Protein AF-A0A497JL85-F1 (afdb_monomer)

Secondary structure (DSSP, 8-state):
-HHHHHHHHHHHHHHHHHHHHHHHHHIIIIIHHHHHHHGGGS-HHHHHHHHHHHHHHHHHHHHHHHHHHHHHHHHHHHHHHHTT-

Sequence (85 aa):
MVKQVTIKIMFLMAFFWAVFNFSSWILAKVYMPWVKGSLLRFSPVLADLVVWFTVLVVLGFILLGFKKLFYTLFWYEFSSGLKKR

Structure (mmCIF, N/CA/C/O backbone):
data_AF-A0A497JL85-F1
#
_entry.id   AF-A0A497JL85-F1
#
loop_
_atom_site.group_PDB
_atom_site.id
_atom_site.type_symbol
_atom_site.label_atom_id
_atom_site.label_alt_id
_atom_site.label_comp_id
_atom_site.label_asym_id
_atom_site.label_entity_id
_atom_site.label_seq_id
_atom_site.pdbx_PDB_ins_code
_atom_site.Cartn_x
_atom_site.Cartn_y
_atom_site.Cartn_z
_atom_site.occupancy
_atom_site.B_iso_or_equiv
_atom_site.auth_seq_id
_atom_site.auth_comp_id
_atom_site.auth_asym_id
_atom_site.auth_atom_id
_atom_site.pdbx_PDB_model_num
ATOM 1 N N . MET A 1 1 ? -17.318 -2.462 27.787 1.00 52.31 1 MET A N 1
ATOM 2 C CA . MET A 1 1 ? -16.759 -1.306 27.049 1.00 52.31 1 MET A CA 1
ATOM 3 C C . MET A 1 1 ? -15.378 -1.624 26.471 1.00 52.31 1 MET A C 1
ATOM 5 O O . MET A 1 1 ? -15.261 -1.631 25.257 1.00 52.31 1 MET A O 1
ATOM 9 N N . VAL A 1 2 ? -14.389 -2.025 27.286 1.00 59.69 2 VAL A N 1
ATOM 10 C CA . VAL A 1 2 ? -13.015 -2.360 26.828 1.00 59.69 2 VAL A CA 1
ATOM 11 C C . VAL A 1 2 ? -12.975 -3.435 25.725 1.00 59.69 2 VAL A C 1
ATOM 13 O O . VAL A 1 2 ? -12.356 -3.218 24.692 1.00 59.69 2 VAL A O 1
ATOM 16 N N . LYS A 1 3 ? -13.720 -4.545 25.872 1.00 60.84 3 LYS A N 1
ATOM 17 C CA . LYS A 1 3 ? -13.730 -5.646 24.883 1.00 60.84 3 LYS A CA 1
ATOM 18 C C . LYS A 1 3 ? -14.181 -5.228 23.470 1.00 60.84 3 LYS A C 1
ATOM 20 O O . LYS A 1 3 ? -13.662 -5.754 22.495 1.00 60.84 3 LYS A O 1
ATOM 25 N N . GLN A 1 4 ? -15.122 -4.286 23.341 1.00 64.94 4 GLN A N 1
ATOM 26 C CA . GLN A 1 4 ? -15.600 -3.824 22.027 1.00 64.94 4 GLN A CA 1
ATOM 27 C C . GLN A 1 4 ? -14.578 -2.927 21.321 1.00 64.94 4 GLN A C 1
ATOM 29 O O . GLN A 1 4 ? -14.418 -3.034 20.108 1.00 64.94 4 GLN A O 1
ATOM 34 N N . VAL A 1 5 ? -13.863 -2.088 22.075 1.00 67.94 5 VAL A N 1
ATOM 35 C CA . VAL A 1 5 ? -12.796 -1.230 21.539 1.00 67.94 5 VAL A CA 1
ATOM 36 C C . VAL A 1 5 ? -11.646 -2.093 21.01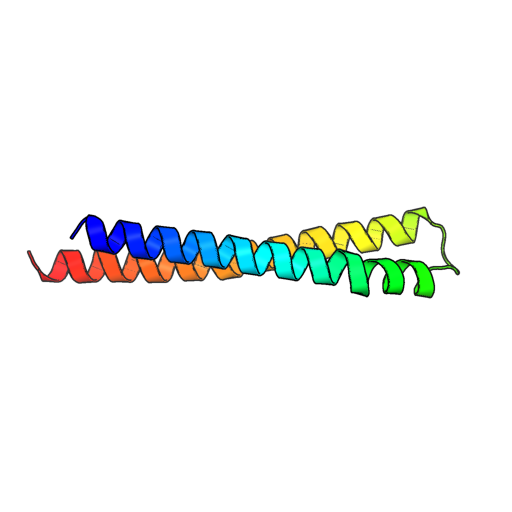8 1.00 67.94 5 VAL A C 1
ATOM 38 O O . VAL A 1 5 ? -11.196 -1.910 19.890 1.00 67.94 5 VAL A O 1
ATOM 41 N N . THR A 1 6 ? -11.240 -3.116 21.777 1.00 72.06 6 THR A N 1
ATOM 42 C CA . THR A 1 6 ? -10.192 -4.055 21.347 1.00 72.06 6 THR A CA 1
ATOM 43 C C . THR A 1 6 ? -10.562 -4.775 20.048 1.00 72.06 6 THR A C 1
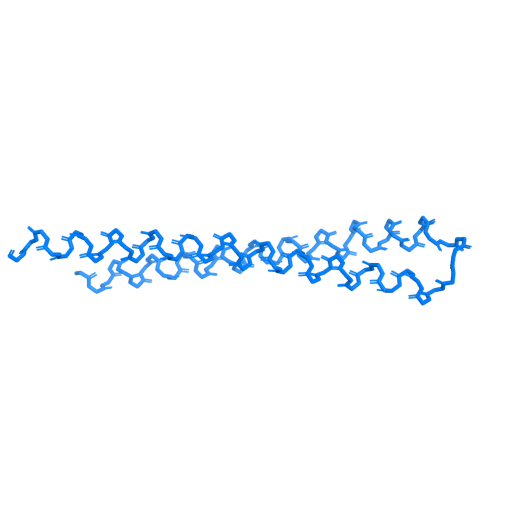ATOM 45 O O . THR A 1 6 ? -9.730 -4.861 19.151 1.00 72.06 6 THR A O 1
ATOM 48 N N . ILE A 1 7 ? -11.809 -5.239 19.898 1.00 79.50 7 ILE A N 1
ATOM 49 C CA . ILE A 1 7 ? -12.269 -5.912 18.668 1.00 79.50 7 ILE A CA 1
ATOM 50 C C . ILE A 1 7 ? -12.213 -4.970 17.459 1.00 79.50 7 ILE A C 1
ATOM 52 O O . ILE A 1 7 ? -11.739 -5.371 16.398 1.00 79.50 7 ILE A O 1
ATOM 56 N N . LYS A 1 8 ? -12.637 -3.710 17.610 1.00 74.00 8 LYS A N 1
ATOM 57 C CA . LYS A 1 8 ? -12.575 -2.722 16.522 1.00 74.00 8 LYS A CA 1
ATOM 58 C C . LYS A 1 8 ? -11.142 -2.386 16.121 1.00 74.00 8 LYS A C 1
ATOM 60 O O . LYS A 1 8 ? -10.862 -2.295 14.930 1.00 74.00 8 LYS A O 1
ATOM 65 N N . ILE A 1 9 ? -10.236 -2.240 17.091 1.00 78.56 9 ILE A N 1
ATOM 66 C CA . ILE A 1 9 ? -8.811 -2.000 16.820 1.00 78.56 9 ILE A CA 1
ATOM 67 C C . ILE A 1 9 ? -8.198 -3.208 16.106 1.00 78.56 9 ILE A C 1
ATOM 69 O O . ILE A 1 9 ? -7.508 -3.028 15.108 1.00 78.56 9 ILE A O 1
ATOM 73 N N . MET A 1 10 ? -8.488 -4.433 16.559 1.00 83.00 10 MET A N 1
ATOM 74 C CA . MET A 1 10 ? -8.022 -5.653 15.890 1.00 83.00 10 MET A CA 1
ATOM 75 C C . MET A 1 10 ? -8.548 -5.750 14.457 1.00 83.00 10 MET A C 1
ATOM 77 O O . MET A 1 10 ? -7.784 -6.074 13.552 1.00 83.00 10 MET A O 1
ATOM 81 N N . PHE A 1 11 ? -9.819 -5.413 14.227 1.00 84.50 11 PHE A N 1
ATOM 82 C CA . PHE A 1 11 ? -10.393 -5.384 12.883 1.00 84.50 11 PHE A CA 1
ATOM 83 C C . PHE A 1 11 ? -9.722 -4.328 11.999 1.00 84.50 11 PHE A C 1
ATOM 85 O O . PHE A 1 11 ? -9.371 -4.617 10.860 1.00 84.50 11 PHE A O 1
ATOM 92 N N . LEU A 1 12 ? -9.484 -3.123 12.524 1.00 84.06 12 LEU A N 1
ATOM 93 C CA . LEU A 1 12 ? -8.802 -2.055 11.795 1.00 84.06 12 LEU A CA 1
ATOM 94 C C . LEU A 1 12 ? -7.348 -2.428 11.470 1.00 84.06 12 LEU A C 1
ATOM 96 O O . LEU A 1 12 ? -6.879 -2.148 10.370 1.00 84.06 12 LEU A O 1
ATOM 100 N N . MET A 1 13 ? -6.661 -3.107 12.393 1.00 84.56 13 MET A N 1
ATOM 101 C CA . MET A 1 13 ? -5.313 -3.637 12.186 1.00 84.56 13 MET A CA 1
ATOM 102 C C . MET A 1 13 ? -5.300 -4.726 11.105 1.00 84.56 13 MET A C 1
ATOM 104 O O . MET A 1 13 ? -4.470 -4.684 10.200 1.00 84.56 13 MET A O 1
ATOM 108 N N . ALA A 1 14 ? 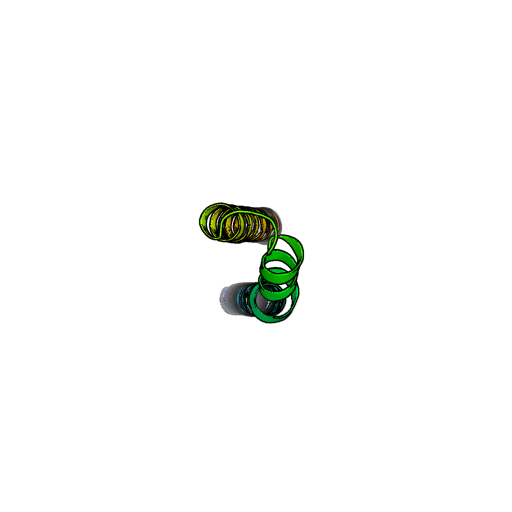-6.239 -5.675 11.160 1.00 88.06 14 ALA A N 1
ATOM 109 C CA . ALA A 1 14 ? -6.379 -6.726 10.154 1.00 88.06 14 ALA A CA 1
ATOM 110 C C . ALA A 1 14 ? -6.726 -6.142 8.776 1.00 88.06 14 ALA A C 1
ATOM 112 O O . ALA A 1 14 ? -6.171 -6.562 7.763 1.00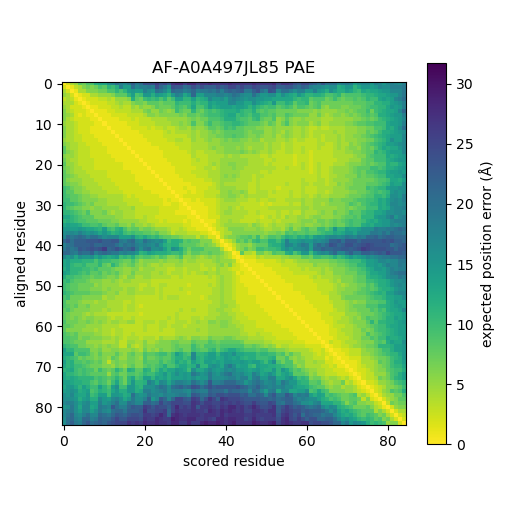 88.06 14 ALA A O 1
ATOM 113 N N . PHE A 1 15 ? -7.592 -5.128 8.738 1.00 87.00 15 PHE A N 1
ATOM 114 C CA . PHE A 1 15 ? -7.945 -4.413 7.518 1.00 87.00 15 PHE A CA 1
ATOM 115 C C . PHE A 1 15 ? -6.748 -3.645 6.942 1.00 87.00 15 PHE A C 1
ATOM 117 O O . PHE A 1 15 ? -6.482 -3.745 5.747 1.00 87.00 15 PHE A O 1
ATOM 124 N N . PHE A 1 16 ? -5.976 -2.946 7.782 1.00 88.06 16 PHE A N 1
ATOM 125 C CA . PHE A 1 16 ? -4.713 -2.320 7.379 1.00 88.06 16 PHE A CA 1
ATOM 126 C C . PHE A 1 16 ? -3.755 -3.333 6.771 1.00 88.06 16 PHE A C 1
ATOM 128 O O . PHE A 1 16 ? -3.238 -3.122 5.675 1.00 88.06 16 PHE A O 1
ATOM 135 N N . TRP A 1 17 ? -3.563 -4.455 7.458 1.00 90.81 17 TRP A N 1
ATOM 136 C CA . TRP A 1 17 ? -2.692 -5.519 6.994 1.00 90.81 17 TRP A CA 1
ATOM 137 C C . TRP A 1 17 ? -3.150 -6.080 5.641 1.00 90.81 17 TRP A C 1
ATOM 139 O O . TRP A 1 17 ? -2.327 -6.240 4.740 1.00 90.81 17 TRP A O 1
ATOM 149 N N . ALA A 1 18 ? -4.452 -6.312 5.458 1.00 92.62 18 ALA A N 1
ATOM 150 C CA . ALA A 1 18 ? -5.009 -6.797 4.197 1.00 92.62 18 ALA A CA 1
ATOM 151 C C . ALA A 1 18 ? -4.808 -5.792 3.050 1.00 92.62 18 ALA A C 1
ATOM 153 O O . ALA A 1 18 ? -4.323 -6.167 1.984 1.00 92.62 18 ALA A O 1
ATOM 154 N N . VAL A 1 19 ? -5.120 -4.510 3.275 1.00 90.19 19 VAL A N 1
ATOM 155 C CA . VAL A 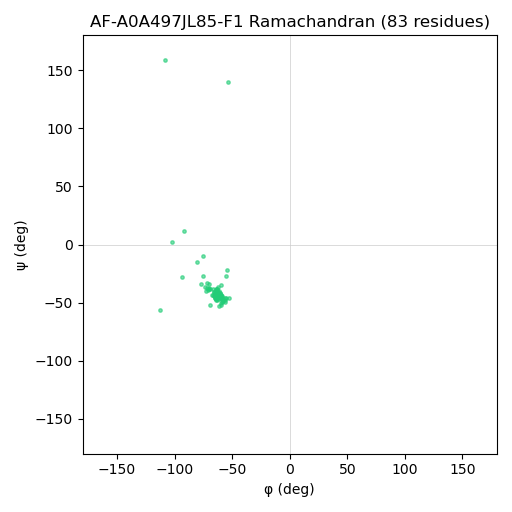1 19 ? -4.940 -3.442 2.276 1.00 90.19 19 VAL A CA 1
ATOM 156 C C . VAL A 1 19 ? -3.469 -3.271 1.909 1.00 90.19 19 VAL A C 1
ATOM 158 O O . VAL A 1 19 ? -3.145 -3.137 0.728 1.00 90.19 19 VAL A O 1
ATOM 161 N N . PHE A 1 20 ? -2.574 -3.311 2.897 1.00 89.31 20 PHE A N 1
ATOM 162 C CA . PHE A 1 20 ? -1.136 -3.223 2.676 1.00 89.31 20 PHE A CA 1
ATOM 163 C C . PHE A 1 20 ? -0.634 -4.387 1.816 1.00 89.31 20 PHE A C 1
ATOM 165 O O . PHE A 1 20 ? -0.049 -4.150 0.763 1.00 89.31 20 PHE A O 1
ATOM 172 N N . ASN A 1 21 ? -0.939 -5.633 2.195 1.00 92.12 21 ASN A N 1
ATOM 173 C CA . ASN A 1 21 ? -0.511 -6.813 1.437 1.00 92.12 21 ASN A CA 1
ATOM 174 C C . ASN A 1 21 ? -1.088 -6.835 0.021 1.00 92.12 21 ASN A C 1
ATOM 176 O O . ASN A 1 21 ? -0.370 -7.145 -0.928 1.00 92.12 21 ASN A O 1
ATOM 180 N N . PHE A 1 22 ? -2.361 -6.471 -0.143 1.00 92.94 22 PHE A N 1
ATOM 181 C CA . PHE A 1 22 ? -2.990 -6.412 -1.458 1.00 92.94 22 PHE A CA 1
ATOM 182 C C . PHE A 1 22 ? -2.339 -5.347 -2.349 1.00 92.94 22 PHE A C 1
ATOM 184 O O . PHE A 1 22 ? -2.008 -5.617 -3.503 1.00 92.94 22 PHE A O 1
ATOM 191 N N . SER A 1 23 ? -2.070 -4.162 -1.796 1.00 91.12 23 SER A N 1
ATOM 192 C CA . SER A 1 23 ? -1.381 -3.083 -2.514 1.00 91.12 23 SER A CA 1
ATOM 193 C C . SER A 1 23 ? 0.048 -3.484 -2.889 1.00 91.12 23 SER A C 1
ATOM 195 O O . SER A 1 23 ? 0.462 -3.288 -4.030 1.00 91.12 23 SER A O 1
ATOM 197 N N . SER A 1 24 ? 0.791 -4.112 -1.970 1.00 89.38 24 SER A N 1
ATOM 198 C CA . SER A 1 24 ? 2.129 -4.652 -2.235 1.00 89.38 24 SER A CA 1
ATOM 199 C C . SER A 1 24 ? 2.111 -5.732 -3.316 1.00 89.38 24 SER A C 1
ATOM 201 O O . SER A 1 24 ? 2.988 -5.746 -4.179 1.00 89.38 24 SER A O 1
ATOM 203 N N . TRP A 1 25 ? 1.104 -6.608 -3.314 1.00 93.88 25 TRP A N 1
ATOM 204 C CA . TRP A 1 25 ? 0.938 -7.640 -4.335 1.00 93.88 25 TRP A CA 1
ATOM 205 C C . TRP A 1 25 ? 0.686 -7.034 -5.720 1.00 93.88 25 TRP A C 1
ATOM 207 O O . TRP A 1 25 ? 1.362 -7.419 -6.676 1.00 93.88 25 TRP A O 1
ATOM 217 N N . ILE A 1 26 ? -0.204 -6.037 -5.826 1.00 92.69 26 ILE A N 1
ATOM 218 C CA . ILE A 1 26 ? -0.442 -5.301 -7.080 1.00 92.69 26 ILE A CA 1
ATOM 219 C C . ILE A 1 26 ? 0.843 -4.616 -7.550 1.00 92.69 26 ILE A C 1
ATOM 221 O O . ILE A 1 26 ? 1.203 -4.724 -8.726 1.00 92.69 26 ILE A O 1
ATOM 225 N N . LEU A 1 27 ? 1.567 -3.945 -6.646 1.00 90.38 27 LEU A N 1
ATOM 226 C CA . LEU A 1 27 ? 2.815 -3.281 -7.012 1.00 90.38 27 LEU A CA 1
ATOM 227 C C . LEU A 1 27 ? 3.851 -4.272 -7.549 1.00 90.38 27 LEU A C 1
ATOM 229 O O . LEU A 1 27 ? 4.482 -4.009 -8.569 1.00 90.38 27 LEU A O 1
ATOM 233 N N . ALA A 1 28 ? 4.010 -5.417 -6.889 1.00 89.69 28 ALA A N 1
ATOM 234 C CA . ALA A 1 28 ? 5.013 -6.406 -7.261 1.00 89.69 28 ALA A CA 1
ATOM 235 C C . ALA A 1 28 ? 4.659 -7.168 -8.547 1.00 89.69 28 ALA A C 1
ATOM 237 O O . ALA A 1 28 ? 5.543 -7.455 -9.352 1.00 89.69 28 ALA A O 1
ATOM 238 N N . LYS A 1 29 ? 3.383 -7.526 -8.746 1.00 91.25 29 LYS A N 1
ATOM 239 C CA . LYS A 1 29 ? 2.956 -8.392 -9.860 1.00 91.25 29 LYS A CA 1
ATOM 240 C C . LYS A 1 29 ? 2.507 -7.642 -11.102 1.00 91.25 29 LYS A C 1
ATOM 242 O O . LYS A 1 29 ? 2.629 -8.192 -12.190 1.00 91.25 29 LYS A O 1
ATOM 247 N N . VAL A 1 30 ? 2.000 -6.423 -10.955 1.00 90.75 30 VAL A N 1
ATOM 248 C CA . VAL A 1 30 ? 1.446 -5.652 -12.075 1.00 90.75 30 VAL A CA 1
ATOM 249 C C . VAL A 1 30 ? 2.319 -4.441 -12.361 1.00 90.75 30 VAL A C 1
ATOM 251 O O . VAL A 1 30 ? 2.835 -4.303 -13.468 1.00 90.75 30 VAL A O 1
ATOM 254 N N . TYR A 1 31 ? 2.540 -3.592 -11.356 1.00 87.81 31 TYR A N 1
ATOM 255 C CA . TYR A 1 31 ? 3.215 -2.311 -11.560 1.00 87.81 31 TYR A CA 1
ATOM 256 C C . TYR A 1 31 ? 4.701 -2.471 -11.899 1.00 87.81 31 TYR A C 1
ATOM 258 O O . TYR A 1 31 ? 5.151 -1.950 -12.912 1.00 87.81 31 TYR A O 1
ATOM 266 N N . MET A 1 32 ? 5.469 -3.223 -11.105 1.00 86.44 32 MET A N 1
ATOM 267 C CA . MET A 1 32 ? 6.908 -3.409 -11.330 1.00 86.44 32 MET A CA 1
ATOM 268 C C . MET A 1 32 ? 7.227 -3.998 -12.716 1.00 86.44 32 MET A C 1
ATOM 270 O O . MET A 1 32 ? 8.079 -3.424 -13.398 1.00 86.44 32 MET A O 1
ATOM 274 N N . PRO A 1 33 ? 6.570 -5.081 -13.187 1.00 88.06 33 PRO A N 1
ATOM 275 C CA . PRO A 1 33 ? 6.788 -5.586 -14.542 1.00 88.06 33 PRO A CA 1
ATOM 276 C C . PRO A 1 33 ? 6.379 -4.584 -15.619 1.00 88.06 33 PRO A C 1
ATOM 278 O O . PRO A 1 33 ? 7.081 -4.452 -16.618 1.00 88.06 33 PRO A O 1
ATOM 281 N N . TRP A 1 34 ? 5.285 -3.847 -15.408 1.00 88.62 34 TRP A N 1
ATOM 282 C CA . TRP A 1 34 ? 4.829 -2.830 -16.353 1.00 88.62 34 TRP A CA 1
ATOM 283 C C . TRP A 1 34 ? 5.824 -1.670 -16.471 1.00 88.62 34 TRP A C 1
ATOM 285 O O . TRP A 1 34 ? 6.198 -1.293 -17.580 1.00 88.62 34 TRP A O 1
ATOM 295 N N . VAL A 1 35 ? 6.322 -1.148 -15.347 1.00 85.88 35 VAL A N 1
ATOM 296 C CA . VAL A 1 35 ? 7.329 -0.075 -15.319 1.00 85.88 35 VAL A CA 1
ATOM 297 C C . VAL A 1 35 ? 8.632 -0.551 -15.939 1.00 85.88 35 VAL A C 1
ATOM 299 O O . VAL A 1 35 ? 9.175 0.119 -16.810 1.00 85.88 35 VAL A O 1
ATOM 302 N N . LYS A 1 36 ? 9.119 -1.732 -15.544 1.00 81.75 36 LYS A N 1
ATOM 303 C CA . LYS A 1 36 ? 10.363 -2.275 -16.096 1.00 81.75 36 LYS A CA 1
ATOM 304 C C . LYS A 1 36 ? 10.241 -2.547 -17.591 1.00 81.75 36 LYS A C 1
ATOM 306 O O . LYS A 1 36 ? 11.171 -2.214 -18.305 1.00 81.75 36 LYS A O 1
ATOM 311 N N . GLY A 1 37 ? 9.108 -3.071 -18.065 1.00 82.50 37 GLY A N 1
ATOM 312 C CA . GLY A 1 37 ? 8.854 -3.337 -19.484 1.00 82.50 37 GLY A CA 1
ATOM 313 C C . GLY A 1 37 ? 8.670 -2.077 -20.339 1.00 82.50 37 GLY A C 1
ATOM 314 O O . GLY A 1 37 ? 9.150 -2.025 -21.467 1.00 82.50 37 GLY A O 1
ATOM 315 N N . SER A 1 38 ? 8.019 -1.041 -19.806 1.00 82.19 38 SER A N 1
ATOM 316 C CA . SER A 1 38 ? 7.817 0.239 -20.505 1.00 82.19 38 SER A CA 1
ATOM 317 C C . SER A 1 38 ? 9.068 1.121 -20.508 1.00 82.19 38 SER A C 1
ATOM 319 O O . SER A 1 38 ? 9.342 1.803 -21.496 1.00 82.19 38 SER A O 1
ATOM 321 N N . LEU A 1 39 ? 9.868 1.067 -19.439 1.00 75.12 39 LEU A N 1
ATOM 322 C CA . LEU A 1 39 ? 11.117 1.815 -19.302 1.00 75.12 39 LEU A CA 1
ATOM 323 C C . LEU A 1 39 ? 12.351 1.043 -19.786 1.00 75.12 39 LEU A C 1
ATOM 325 O O . LEU A 1 39 ? 13.452 1.539 -19.594 1.00 75.12 39 LEU A O 1
ATOM 329 N N . LEU A 1 40 ? 12.204 -0.090 -20.489 1.00 61.50 40 LEU A N 1
ATOM 330 C CA . LEU A 1 40 ? 13.326 -0.788 -21.148 1.00 61.50 40 LEU A CA 1
ATOM 331 C C . LEU A 1 40 ? 14.135 0.119 -22.099 1.00 61.50 40 LEU A C 1
ATOM 333 O O . LEU A 1 40 ? 15.289 -0.177 -22.394 1.00 61.50 40 LEU A O 1
ATOM 337 N N . ARG A 1 41 ? 13.544 1.221 -22.588 1.00 66.19 41 ARG A N 1
ATOM 338 C CA . ARG A 1 41 ? 14.234 2.246 -23.397 1.00 66.19 41 ARG A CA 1
ATOM 339 C C . ARG A 1 41 ? 15.046 3.256 -22.579 1.00 66.19 41 ARG A C 1
ATOM 341 O O . ARG A 1 41 ? 15.849 3.982 -23.155 1.00 66.19 41 ARG A O 1
ATOM 348 N N . PHE A 1 42 ? 14.825 3.330 -21.273 1.00 63.75 42 PHE A N 1
ATOM 349 C CA . PHE A 1 42 ? 15.508 4.234 -20.356 1.00 63.75 42 PHE A CA 1
ATOM 350 C C . PHE A 1 42 ? 16.483 3.446 -19.470 1.00 63.75 42 PHE A C 1
ATOM 352 O O . PHE A 1 42 ? 16.368 2.235 -19.308 1.00 63.75 42 PHE A O 1
ATOM 359 N N . SER A 1 43 ? 17.481 4.134 -18.909 1.00 76.31 43 SER A N 1
ATOM 360 C CA . SER A 1 43 ? 18.475 3.511 -18.026 1.00 76.31 43 SER A CA 1
ATOM 361 C C . SER A 1 43 ? 17.797 2.749 -16.870 1.00 76.31 43 SER A C 1
ATOM 363 O O . SER A 1 43 ? 16.841 3.274 -16.289 1.00 76.31 43 SER A O 1
ATOM 365 N N . PRO A 1 44 ? 18.297 1.560 -16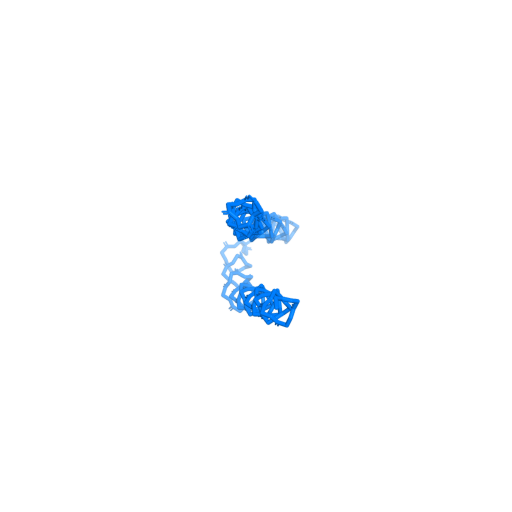.475 1.00 79.50 44 PRO A N 1
ATOM 366 C CA . PRO A 1 44 ? 17.724 0.754 -15.390 1.00 79.50 44 PRO A CA 1
ATOM 367 C C . PRO A 1 44 ? 17.600 1.514 -14.060 1.00 79.50 44 PRO A C 1
ATOM 369 O O . PRO A 1 44 ? 16.685 1.251 -13.283 1.00 79.50 44 PRO A O 1
ATOM 372 N N . VAL A 1 45 ? 18.459 2.511 -13.831 1.00 84.31 45 VAL A N 1
ATOM 373 C CA . VAL A 1 45 ? 18.405 3.391 -12.652 1.00 84.31 45 VAL A CA 1
ATOM 374 C C . VAL A 1 45 ? 17.113 4.214 -12.615 1.00 84.31 45 VAL A C 1
ATOM 376 O O . VAL A 1 45 ? 16.523 4.403 -11.554 1.00 84.31 45 VAL A O 1
ATOM 379 N N . LEU A 1 46 ? 16.644 4.685 -13.773 1.00 83.31 46 LEU A N 1
ATOM 380 C CA . LEU A 1 46 ? 15.437 5.504 -13.873 1.00 83.31 46 LEU A CA 1
ATOM 381 C C . LEU A 1 46 ? 14.184 4.673 -13.571 1.00 83.31 46 LEU A C 1
ATOM 383 O O . LEU A 1 46 ? 13.275 5.144 -12.892 1.00 83.31 46 LEU A O 1
ATOM 387 N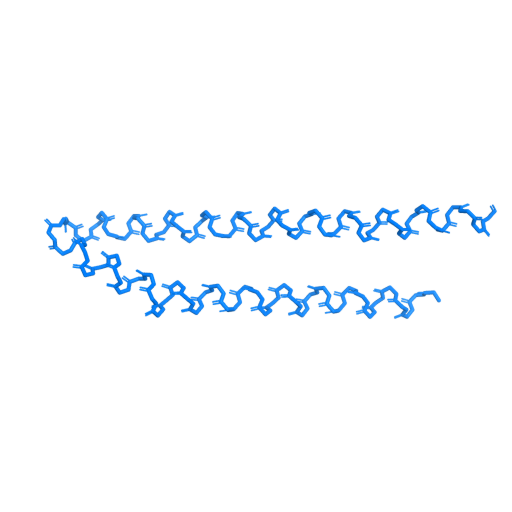 N . ALA A 1 47 ? 14.164 3.421 -14.036 1.00 83.12 47 ALA A N 1
ATOM 388 C CA . ALA A 1 47 ? 13.080 2.490 -13.754 1.00 83.12 47 ALA A CA 1
ATOM 389 C C . ALA A 1 47 ? 12.972 2.179 -12.257 1.00 83.12 47 ALA A C 1
ATOM 391 O O . ALA A 1 47 ? 11.872 2.219 -11.705 1.00 83.12 47 ALA A O 1
ATOM 392 N N . ASP A 1 48 ? 14.100 1.942 -11.586 1.00 85.38 48 ASP A N 1
ATOM 393 C CA . ASP A 1 48 ? 14.114 1.725 -10.138 1.00 85.38 48 ASP A CA 1
ATOM 394 C C . ASP A 1 48 ? 13.645 2.971 -9.372 1.00 85.38 48 ASP A C 1
ATOM 396 O O . ASP A 1 48 ? 12.826 2.853 -8.459 1.00 85.38 48 ASP A O 1
ATOM 400 N N . LEU A 1 49 ? 14.072 4.172 -9.779 1.00 89.50 49 LEU A N 1
ATOM 401 C CA . LEU A 1 49 ? 13.637 5.424 -9.151 1.00 89.50 49 LEU A CA 1
ATOM 402 C C . LEU A 1 49 ? 12.110 5.601 -9.222 1.00 89.50 49 LEU A C 1
ATOM 404 O O . LEU A 1 49 ? 11.475 5.945 -8.225 1.00 89.50 49 LEU A O 1
ATOM 408 N N . VAL A 1 50 ? 11.514 5.324 -10.387 1.00 87.81 50 VAL A N 1
ATOM 409 C CA . VAL A 1 50 ? 10.060 5.400 -10.605 1.00 87.81 50 VAL A CA 1
ATOM 410 C C . VAL A 1 50 ? 9.321 4.368 -9.755 1.00 87.81 50 VAL A C 1
ATOM 412 O O . VAL A 1 50 ? 8.303 4.694 -9.142 1.00 87.81 50 VAL A O 1
ATOM 415 N N . VAL A 1 51 ? 9.841 3.139 -9.665 1.00 88.69 51 VAL A N 1
ATOM 416 C CA . VAL A 1 51 ? 9.256 2.097 -8.811 1.00 88.69 51 VAL A CA 1
ATOM 417 C C . VAL A 1 51 ? 9.237 2.541 -7.351 1.00 88.69 51 VAL A C 1
ATOM 419 O O . VAL A 1 51 ? 8.174 2.530 -6.726 1.00 88.69 51 VAL A O 1
ATOM 422 N N . TRP A 1 52 ? 10.378 2.976 -6.816 1.00 90.12 52 TRP A N 1
ATOM 423 C CA . TRP A 1 52 ? 10.488 3.405 -5.421 1.00 90.12 52 TRP A CA 1
ATOM 424 C C . TRP A 1 52 ? 9.644 4.639 -5.116 1.00 90.12 52 TRP A C 1
ATOM 426 O O . TRP A 1 52 ? 8.995 4.693 -4.070 1.00 90.12 52 TRP A O 1
ATOM 436 N N . PHE A 1 53 ? 9.579 5.597 -6.041 1.00 92.38 53 PHE A N 1
ATOM 437 C CA . PHE A 1 53 ? 8.722 6.767 -5.886 1.00 92.38 53 PHE A CA 1
ATOM 438 C C . PHE A 1 53 ? 7.247 6.368 -5.760 1.00 92.38 53 PHE A C 1
ATOM 440 O O . PHE A 1 53 ? 6.554 6.817 -4.848 1.00 92.38 53 PHE A O 1
ATOM 447 N N . THR A 1 54 ? 6.763 5.459 -6.606 1.00 89.62 54 THR A N 1
ATOM 448 C CA . THR A 1 54 ? 5.378 4.978 -6.519 1.00 89.62 54 THR A CA 1
ATOM 449 C C . THR A 1 54 ? 5.112 4.176 -5.253 1.00 89.62 54 THR A C 1
ATOM 451 O O . THR A 1 54 ? 4.050 4.345 -4.656 1.00 89.62 54 THR A O 1
ATOM 454 N N . VAL A 1 55 ? 6.065 3.353 -4.799 1.00 89.81 55 VAL A N 1
ATOM 455 C CA . VAL A 1 55 ? 5.965 2.657 -3.504 1.00 89.81 55 VAL A CA 1
ATOM 456 C C . VAL A 1 55 ? 5.750 3.665 -2.372 1.00 89.81 55 VAL A C 1
ATOM 458 O O . VAL A 1 55 ? 4.829 3.494 -1.573 1.00 89.81 55 VAL A O 1
ATOM 461 N N . LEU A 1 56 ? 6.545 4.741 -2.330 1.00 93.12 56 LEU A N 1
ATOM 462 C CA . LEU A 1 56 ? 6.426 5.795 -1.317 1.00 93.12 56 LEU A CA 1
ATOM 463 C C . LEU A 1 56 ? 5.078 6.516 -1.388 1.00 93.12 56 LEU A C 1
ATOM 465 O O . LEU A 1 56 ? 4.444 6.740 -0.358 1.00 93.12 56 LEU A O 1
ATOM 469 N N . VAL A 1 57 ? 4.618 6.843 -2.596 1.00 91.62 57 VAL A N 1
ATOM 470 C CA . VAL A 1 57 ? 3.319 7.494 -2.810 1.00 91.62 57 VAL A CA 1
ATOM 471 C C . VAL A 1 57 ? 2.178 6.608 -2.306 1.00 91.62 57 VAL A C 1
ATOM 473 O O . VAL A 1 57 ? 1.321 7.079 -1.558 1.00 91.62 57 VAL A O 1
ATOM 476 N N . VAL A 1 58 ? 2.180 5.318 -2.648 1.00 91.06 58 VAL A N 1
ATOM 477 C CA . VAL A 1 58 ? 1.142 4.370 -2.211 1.00 91.06 58 VAL A CA 1
ATOM 478 C C . VAL A 1 58 ? 1.167 4.171 -0.697 1.00 91.06 58 VAL A C 1
ATOM 480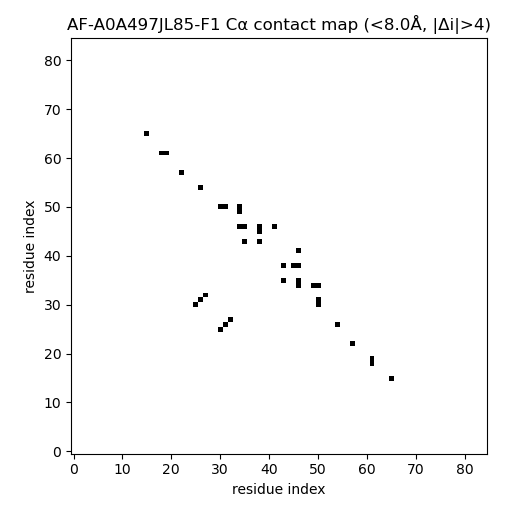 O O . VAL A 1 58 ? 0.113 4.215 -0.066 1.00 91.06 58 VAL A O 1
ATOM 483 N N . LEU A 1 59 ? 2.350 4.046 -0.091 1.00 89.44 59 LEU A N 1
ATOM 484 C CA . LEU A 1 59 ? 2.504 4.040 1.369 1.00 89.44 59 LEU A CA 1
ATOM 485 C C . LEU A 1 59 ? 1.915 5.303 2.009 1.00 89.44 59 LEU A C 1
ATOM 487 O O . LEU A 1 59 ? 1.162 5.205 2.977 1.00 89.44 59 LEU A O 1
ATOM 491 N N . GLY A 1 60 ? 2.202 6.477 1.444 1.00 89.94 60 GLY A N 1
ATOM 492 C CA . GLY A 1 60 ? 1.641 7.750 1.894 1.00 89.94 60 GLY A CA 1
ATOM 493 C C . GLY A 1 60 ? 0.112 7.776 1.829 1.00 89.94 60 GLY A C 1
ATOM 494 O O . GLY A 1 60 ? -0.538 8.166 2.800 1.00 89.94 60 GLY A O 1
ATOM 495 N N . PHE A 1 61 ? -0.480 7.298 0.732 1.00 89.06 61 PHE A N 1
ATOM 496 C CA . PHE A 1 61 ? -1.936 7.202 0.587 1.00 89.06 61 PHE A CA 1
ATOM 497 C C . PHE A 1 61 ? -2.571 6.243 1.593 1.00 89.06 61 PHE A C 1
ATOM 499 O O . PHE A 1 61 ? -3.592 6.589 2.192 1.00 89.06 61 PHE A O 1
ATOM 506 N N . ILE A 1 62 ? -1.962 5.076 1.822 1.00 88.12 62 ILE A N 1
ATOM 507 C CA . ILE A 1 62 ? -2.422 4.130 2.845 1.00 88.12 62 ILE A CA 1
ATOM 508 C C . ILE A 1 62 ? -2.387 4.819 4.215 1.00 88.12 62 ILE A C 1
ATOM 510 O O . ILE A 1 62 ? -3.401 4.862 4.909 1.00 88.12 62 ILE A O 1
ATOM 514 N N . LEU A 1 63 ? -1.270 5.445 4.591 1.00 86.56 63 LEU A N 1
ATOM 515 C CA . LEU A 1 63 ? -1.148 6.130 5.881 1.00 86.56 63 LEU A CA 1
ATOM 516 C C . LEU A 1 63 ? -2.166 7.267 6.047 1.00 86.56 63 LEU A C 1
ATOM 518 O O . LEU A 1 63 ? -2.764 7.391 7.114 1.00 86.56 63 LEU A O 1
ATOM 522 N N . LEU A 1 64 ? -2.415 8.070 5.010 1.00 87.25 64 LEU A N 1
ATOM 523 C CA . LEU A 1 64 ? -3.413 9.145 5.051 1.00 87.25 64 LEU A CA 1
ATOM 524 C C . LEU A 1 64 ? -4.846 8.612 5.172 1.00 87.25 64 LEU A C 1
ATOM 526 O O . LEU A 1 64 ? -5.626 9.126 5.980 1.00 87.25 64 LEU A O 1
ATOM 530 N N . GLY A 1 65 ? -5.186 7.571 4.408 1.00 83.31 65 GLY A N 1
ATOM 531 C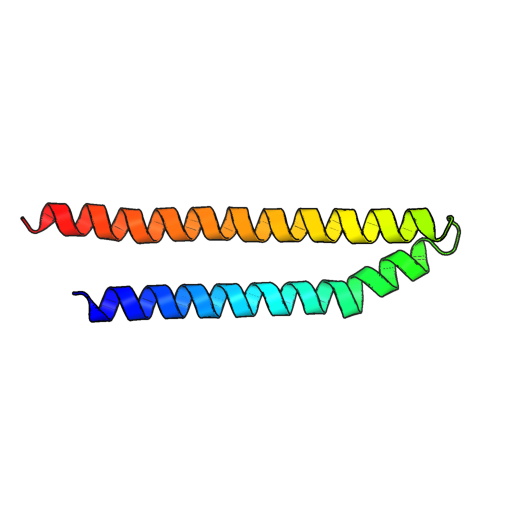 CA . GLY A 1 65 ? -6.497 6.925 4.467 1.00 83.31 65 GLY A CA 1
ATOM 532 C C . GLY A 1 65 ? -6.773 6.345 5.853 1.00 83.31 65 GLY A C 1
ATOM 533 O O . GLY A 1 65 ? -7.821 6.606 6.449 1.00 83.31 65 GLY A O 1
ATOM 534 N N . PHE A 1 66 ? -5.790 5.645 6.418 1.00 82.88 66 PHE A N 1
ATOM 535 C CA . PHE A 1 66 ? -5.905 5.080 7.757 1.00 82.88 66 PHE A CA 1
ATOM 536 C C . PHE A 1 66 ? -5.862 6.141 8.852 1.00 82.88 66 PHE A C 1
ATOM 538 O O . PHE A 1 66 ? -6.652 6.042 9.784 1.00 82.88 66 PHE A O 1
ATOM 545 N N . LYS A 1 67 ? -5.055 7.203 8.736 1.00 80.19 67 LYS A N 1
ATOM 546 C CA . LYS A 1 67 ? -5.064 8.325 9.693 1.00 80.19 67 LYS A CA 1
ATOM 547 C C . LYS A 1 67 ? -6.475 8.878 9.878 1.00 80.19 67 LYS A C 1
ATOM 549 O O . LYS A 1 67 ? -6.904 9.086 11.011 1.00 80.19 67 LYS A O 1
ATOM 554 N N . LYS A 1 68 ? -7.208 9.089 8.780 1.00 77.00 68 LYS A N 1
ATOM 555 C CA . LYS A 1 68 ? -8.587 9.589 8.831 1.00 77.00 68 LYS A CA 1
ATOM 556 C C . LYS A 1 68 ? -9.525 8.584 9.506 1.00 77.00 68 LYS A C 1
ATOM 558 O O . LYS A 1 68 ? -10.292 8.983 10.374 1.00 77.00 68 LYS A O 1
ATOM 563 N N . LEU A 1 69 ? -9.412 7.295 9.175 1.00 74.50 69 LEU A N 1
ATOM 564 C CA . LEU A 1 69 ? -10.201 6.226 9.802 1.00 74.50 69 LEU A CA 1
ATOM 565 C C . LEU A 1 69 ? -9.936 6.109 11.308 1.00 74.50 69 LEU A C 1
ATOM 567 O O . LEU A 1 69 ? -10.886 6.046 12.085 1.00 74.50 69 LEU A O 1
ATOM 571 N N . PHE A 1 70 ? -8.668 6.146 11.723 1.00 74.38 70 PHE A N 1
ATOM 572 C CA . PHE A 1 70 ? -8.272 6.165 13.129 1.00 74.38 70 PHE A CA 1
ATOM 573 C C . PHE A 1 70 ? -8.864 7.382 13.845 1.00 74.38 70 PHE A C 1
ATOM 575 O O . PHE A 1 70 ? -9.522 7.214 14.868 1.00 74.38 70 PHE A O 1
ATOM 582 N N . TYR A 1 71 ? -8.714 8.589 13.289 1.00 72.69 71 TYR A N 1
ATOM 583 C CA . TYR A 1 71 ? -9.288 9.801 13.879 1.00 72.69 71 TYR A CA 1
ATOM 584 C C . TYR A 1 71 ? -10.807 9.721 14.014 1.00 72.69 71 TYR A C 1
ATOM 586 O O . TYR A 1 71 ? -11.331 10.026 15.078 1.00 72.69 71 TYR A O 1
ATOM 594 N N . THR A 1 72 ? -11.524 9.297 12.972 1.00 70.19 72 THR A N 1
ATOM 595 C CA . THR A 1 72 ? -12.986 9.191 13.021 1.00 70.19 72 THR A CA 1
ATOM 596 C C . THR A 1 72 ? -13.430 8.154 14.052 1.00 70.19 72 THR A C 1
ATOM 598 O O . THR A 1 72 ? -14.285 8.460 14.878 1.00 70.19 72 THR A O 1
ATOM 601 N N . LEU A 1 73 ? -12.831 6.961 14.068 1.00 67.50 73 LEU A N 1
ATOM 602 C CA . LEU A 1 73 ? -13.198 5.900 15.011 1.00 67.50 73 LEU A CA 1
ATOM 603 C C . LEU A 1 73 ? -12.917 6.295 16.468 1.00 67.50 73 LEU A C 1
ATOM 605 O O . LEU A 1 73 ? -13.799 6.145 17.314 1.00 67.50 73 LEU A O 1
ATOM 609 N N . PHE A 1 74 ? -11.742 6.869 16.750 1.00 67.62 74 PHE A N 1
ATOM 610 C CA . PHE A 1 74 ? -11.398 7.339 18.094 1.00 67.62 74 PHE A CA 1
ATOM 611 C C . PHE A 1 74 ? -12.224 8.564 18.517 1.00 67.62 74 PHE A C 1
ATOM 613 O O . PHE A 1 74 ? -12.653 8.636 19.667 1.00 67.62 74 PHE A O 1
ATOM 620 N N . TRP A 1 75 ? -12.508 9.502 17.607 1.00 65.38 75 TRP A N 1
ATOM 621 C CA . TRP A 1 75 ? -13.338 10.678 17.896 1.00 65.38 75 TRP A CA 1
ATOM 622 C C . TRP A 1 75 ? -14.787 10.301 18.225 1.00 65.38 75 TRP A C 1
ATOM 624 O O . TRP A 1 75 ? -15.352 10.807 19.195 1.00 65.38 75 TRP A O 1
ATOM 634 N N . TYR A 1 76 ? -15.382 9.371 17.470 1.00 60.66 76 TYR A N 1
ATOM 635 C CA . TYR A 1 76 ? -16.725 8.856 17.758 1.00 60.66 76 TYR A CA 1
ATOM 636 C C . TYR A 1 76 ? -16.793 8.147 19.119 1.00 60.66 76 TYR A C 1
ATOM 638 O O . TYR A 1 76 ? -17.790 8.278 19.836 1.00 60.66 76 TYR A O 1
ATOM 646 N N . GLU A 1 77 ? -15.743 7.426 19.515 1.00 61.47 77 GLU A N 1
ATOM 647 C CA . GLU A 1 77 ? -15.671 6.788 20.836 1.00 61.47 77 GLU A CA 1
ATOM 648 C C . GLU A 1 77 ? -15.492 7.804 21.972 1.00 61.47 77 GLU A C 1
ATOM 650 O O . GLU A 1 77 ? -16.159 7.686 23.000 1.00 61.47 77 GLU A O 1
ATOM 655 N N . PHE A 1 78 ? -14.692 8.855 21.774 1.00 58.88 78 PHE A N 1
ATOM 656 C CA . PHE A 1 78 ? -14.530 9.924 22.766 1.00 58.88 78 PHE A CA 1
ATOM 657 C C . PHE A 1 78 ? -15.813 10.754 22.948 1.00 58.88 78 PHE A C 1
ATOM 659 O O . PHE A 1 78 ? -16.238 11.017 24.074 1.00 58.88 78 PHE A O 1
ATOM 666 N N . SER A 1 79 ? -16.478 11.115 21.846 1.00 58.03 79 SER A N 1
ATOM 667 C CA . SER A 1 79 ? -17.727 11.887 21.863 1.00 58.03 79 SER A CA 1
ATOM 668 C C . SER A 1 79 ? -18.887 11.109 22.502 1.00 58.03 79 SER A C 1
ATOM 670 O O . SER A 1 79 ? -19.649 11.661 23.298 1.00 58.03 79 SER A O 1
ATOM 672 N N . SER A 1 80 ? -19.000 9.808 22.218 1.00 54.34 80 SER A N 1
ATOM 673 C CA . SER A 1 80 ? -20.040 8.954 22.812 1.00 54.34 80 SER A CA 1
ATOM 674 C C . SER A 1 80 ? -19.768 8.585 24.276 1.00 54.34 80 SER A C 1
ATOM 676 O O . SER A 1 80 ? -20.718 8.377 25.032 1.00 54.34 80 SER A O 1
ATOM 678 N N . GLY A 1 81 ? -18.500 8.554 24.702 1.00 52.97 81 GLY A N 1
ATOM 679 C CA . GLY A 1 81 ? -18.111 8.381 26.104 1.00 52.97 81 GLY A CA 1
ATOM 680 C C . GLY A 1 81 ? -18.429 9.593 26.988 1.00 52.97 81 GLY A C 1
ATOM 681 O O . GLY A 1 81 ? -18.804 9.412 28.145 1.00 52.97 81 GLY A O 1
ATOM 682 N N . LEU A 1 82 ? -18.347 10.812 26.441 1.00 50.50 82 LEU A N 1
ATOM 683 C CA . LEU A 1 82 ? -18.687 12.059 27.142 1.00 50.50 82 LEU A CA 1
ATOM 684 C C . LEU A 1 82 ? -20.194 12.232 27.373 1.00 50.50 82 LEU A C 1
ATOM 686 O O . LEU A 1 82 ? -20.586 12.759 28.403 1.00 50.50 82 LEU A O 1
ATOM 690 N N . LYS A 1 83 ? -21.048 11.748 26.462 1.00 46.03 83 LYS A N 1
ATOM 691 C CA . LYS A 1 83 ? -22.517 11.879 26.574 1.00 46.03 83 LYS A CA 1
ATOM 692 C C . LYS A 1 83 ? -23.156 10.930 27.604 1.00 46.03 83 LYS A C 1
ATOM 694 O O . LYS A 1 83 ? -24.345 11.034 27.880 1.00 46.03 83 LYS A O 1
ATOM 699 N N . LYS A 1 84 ? -22.392 9.965 28.125 1.00 48.09 84 LYS A N 1
ATOM 700 C CA . LYS A 1 84 ? -22.852 8.977 29.117 1.00 48.09 84 LYS A CA 1
ATOM 701 C C . LYS A 1 84 ? -22.394 9.276 30.551 1.00 48.09 84 LYS A C 1
ATOM 703 O O . LYS A 1 84 ? -22.677 8.456 31.422 1.00 48.09 84 LYS A O 1
ATOM 708 N N . ARG A 1 85 ? -21.690 10.388 30.785 1.00 45.38 85 ARG A N 1
ATOM 709 C CA . ARG A 1 85 ? -21.410 10.915 32.127 1.00 45.38 85 ARG A CA 1
ATOM 710 C C . ARG A 1 85 ? -22.286 12.120 32.409 1.00 45.38 85 ARG A C 1
ATOM 712 O O . ARG A 1 85 ? -22.491 12.906 31.460 1.00 45.38 85 ARG A O 1
#

Solvent-accessible surface area (backbone atoms only — not comparable to full-atom values): 4706 Å² total; per-residue (Å²): 114,70,71,60,54,53,51,52,51,51,50,52,50,52,49,50,52,50,54,50,52,52,50,51,48,45,41,63,71,48,46,47,54,48,47,48,64,71,34,67,89,46,61,71,68,59,40,52,52,52,51,53,50,51,53,54,52,52,52,50,50,51,53,52,56,47,50,51,51,52,49,52,57,52,48,54,52,53,57,58,56,56,74,74,106

Radius of gyration: 19.13 Å; Cα contacts (8 Å, |Δi|>4): 19; chains: 1; bounding box: 41×20×56 Å

Mean predicted aligned error: 8.47 Å

pLDDT: mean 78.99, std 13.17, range [45.38, 93.88]

Foldseek 3Di:
DVVVVVVVVVVLVVVLVVLVVVVVCCLVPPVLCVLCVVCVVPDPVVSVVVSVVVVVVVVVVSCVVSVVVVCVVVVVVVVVVVVVD